Protein AF-A0A4Q4XBY9-F1 (afdb_monomer_lite)

Structure (mmCIF, N/CA/C/O backbone):
data_AF-A0A4Q4XBY9-F1
#
_entry.id   AF-A0A4Q4XBY9-F1
#
loop_
_atom_site.group_PDB
_atom_site.id
_atom_site.type_symbol
_atom_site.label_atom_id
_atom_site.label_alt_id
_atom_site.label_comp_id
_atom_site.label_asym_id
_atom_site.label_entity_id
_atom_site.label_seq_id
_atom_site.pdbx_PDB_ins_code
_atom_site.Cartn_x
_atom_site.Cartn_y
_atom_site.Cartn_z
_atom_site.occupancy
_atom_site.B_iso_or_equiv
_atom_site.auth_seq_id
_atom_site.auth_comp_id
_atom_site.auth_asym_id
_atom_site.auth_atom_id
_atom_site.pdbx_PDB_model_num
ATOM 1 N N . MET A 1 1 ? -2.560 6.354 -15.286 1.00 56.91 1 MET A N 1
ATOM 2 C CA . MET A 1 1 ? -3.882 6.669 -14.720 1.00 56.91 1 MET A CA 1
ATOM 3 C C . MET A 1 1 ? -4.788 5.586 -15.224 1.00 56.91 1 MET A C 1
ATOM 5 O O . MET A 1 1 ? -4.691 5.286 -16.410 1.00 56.91 1 MET A O 1
ATOM 9 N N . PHE A 1 2 ? -5.552 4.947 -14.348 1.00 63.06 2 PHE A N 1
ATOM 10 C CA . PHE A 1 2 ? -6.579 4.025 -14.817 1.00 63.06 2 PHE A CA 1
ATOM 11 C C . PHE A 1 2 ? -7.632 4.884 -15.523 1.00 63.06 2 PHE A C 1
ATOM 13 O O . PHE A 1 2 ? -8.435 5.550 -14.876 1.00 63.06 2 PHE A O 1
ATOM 20 N N . GLU A 1 3 ? -7.513 4.997 -16.845 1.00 57.88 3 GLU A N 1
ATOM 21 C CA . GLU A 1 3 ? -8.473 5.726 -17.673 1.00 57.88 3 GLU A CA 1
ATOM 22 C C . GLU A 1 3 ? -9.846 5.047 -17.568 1.00 57.88 3 GLU A C 1
ATOM 24 O O . GLU A 1 3 ? -9.937 3.880 -17.179 1.00 57.88 3 GLU A O 1
ATOM 29 N N . GLU A 1 4 ? -10.922 5.777 -17.874 1.00 63.72 4 GLU A N 1
ATOM 30 C CA . GLU A 1 4 ? -12.255 5.181 -18.004 1.00 63.72 4 GLU A CA 1
ATOM 31 C C . GLU A 1 4 ? -12.227 4.186 -19.171 1.00 63.72 4 GLU A C 1
ATOM 33 O O . GLU A 1 4 ? -12.361 4.550 -20.336 1.00 63.72 4 GLU A O 1
ATOM 38 N N . THR A 1 5 ? -11.976 2.923 -18.838 1.00 74.56 5 THR A N 1
ATOM 39 C CA . THR A 1 5 ? -12.008 1.780 -19.743 1.00 74.56 5 THR A CA 1
ATOM 40 C C . THR A 1 5 ? -13.041 0.783 -19.236 1.00 74.56 5 THR A C 1
ATOM 42 O O . THR A 1 5 ? -13.173 0.576 -18.028 1.00 74.56 5 THR A O 1
ATOM 45 N N . ASP A 1 6 ? -13.759 0.152 -20.164 1.00 81.38 6 ASP A N 1
ATOM 46 C CA . ASP A 1 6 ? -14.666 -0.965 -19.871 1.00 81.38 6 ASP A CA 1
ATOM 47 C C . ASP A 1 6 ? -13.905 -2.299 -19.712 1.00 81.38 6 ASP A C 1
ATOM 49 O O . ASP A 1 6 ? -14.505 -3.355 -19.496 1.00 81.38 6 ASP A O 1
ATOM 53 N N . GLU A 1 7 ? -12.575 -2.277 -19.831 1.00 84.06 7 GLU A N 1
ATOM 54 C CA . GLU A 1 7 ? -11.724 -3.454 -19.689 1.00 84.06 7 GLU A CA 1
ATOM 55 C C . GLU A 1 7 ? -11.452 -3.809 -18.219 1.00 84.06 7 GLU A C 1
ATOM 57 O O . GLU A 1 7 ? -11.255 -2.952 -17.354 1.00 84.06 7 GLU A O 1
ATOM 62 N N . LEU A 1 8 ? -11.388 -5.114 -17.932 1.00 84.12 8 LEU A N 1
ATOM 63 C CA . LEU A 1 8 ? -11.000 -5.614 -16.617 1.00 84.12 8 LEU A CA 1
ATOM 64 C C . LEU A 1 8 ? -9.518 -5.315 -16.357 1.00 84.12 8 LEU A C 1
ATOM 66 O O . LEU A 1 8 ? -8.632 -5.929 -16.950 1.00 84.12 8 LEU A O 1
ATOM 70 N N . ILE A 1 9 ? -9.258 -4.434 -15.397 1.00 83.75 9 ILE A N 1
ATOM 71 C CA . ILE A 1 9 ? -7.909 -4.144 -14.917 1.00 83.75 9 ILE A CA 1
ATOM 72 C C . ILE A 1 9 ? -7.517 -5.187 -13.864 1.00 83.75 9 ILE A C 1
ATOM 74 O O . ILE A 1 9 ? -8.130 -5.278 -12.800 1.00 83.75 9 ILE A O 1
ATOM 78 N N . VAL A 1 10 ? -6.467 -5.959 -14.147 1.00 86.69 10 VAL A N 1
ATOM 79 C CA . VAL A 1 10 ? -5.887 -6.925 -13.203 1.00 86.69 10 VAL A CA 1
ATOM 80 C C . VAL A 1 10 ? -4.664 -6.308 -12.525 1.00 86.69 10 VAL A C 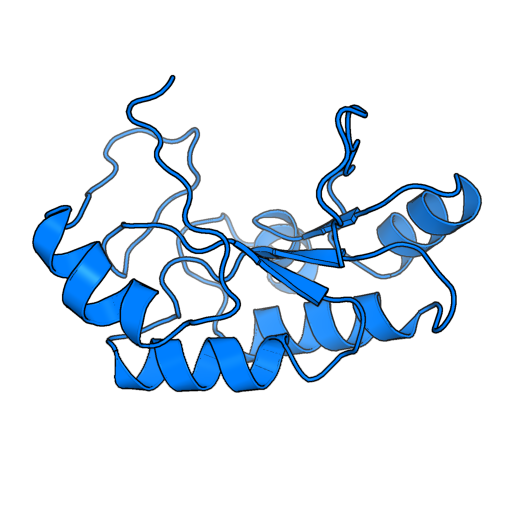1
ATOM 82 O O . VAL A 1 10 ? -3.752 -5.836 -13.204 1.00 86.69 10 VAL A O 1
ATOM 85 N N . CYS A 1 11 ? -4.649 -6.331 -11.188 1.00 88.56 11 CYS A N 1
ATOM 86 C CA . CYS A 1 11 ? -3.575 -5.799 -10.343 1.00 88.56 11 CYS A CA 1
ATOM 87 C C . CYS A 1 11 ? -3.123 -6.863 -9.321 1.00 88.56 11 CYS A C 1
ATOM 89 O O . CYS A 1 11 ? -3.695 -6.936 -8.231 1.00 88.56 11 CYS A O 1
ATOM 91 N N . PRO A 1 12 ? -2.139 -7.725 -9.630 1.00 91.88 12 PRO A N 1
ATOM 92 C CA . PRO A 1 12 ? -1.502 -8.597 -8.650 1.00 91.88 12 PRO A CA 1
ATOM 93 C C . PRO A 1 12 ? -0.920 -7.827 -7.461 1.00 91.88 12 PRO A C 1
ATOM 95 O O . PRO A 1 12 ? -0.361 -6.737 -7.599 1.00 91.88 12 PRO A O 1
ATOM 98 N N . GLY A 1 13 ? -1.026 -8.446 -6.285 1.00 93.12 13 GLY A N 1
ATOM 99 C CA . GLY A 1 13 ? -0.431 -7.942 -5.054 1.00 93.12 13 GLY A CA 1
ATOM 100 C C . GLY A 1 13 ? 1.089 -8.066 -5.073 1.00 93.12 13 GLY A C 1
ATOM 101 O O . GLY A 1 13 ? 1.619 -9.173 -5.150 1.00 93.12 13 GLY A O 1
ATOM 102 N N . VAL A 1 14 ? 1.781 -6.940 -4.945 1.00 94.56 14 VAL A N 1
ATOM 103 C CA . VAL A 1 14 ? 3.236 -6.850 -4.779 1.00 94.56 14 VAL A CA 1
ATOM 104 C C . VAL A 1 14 ? 3.553 -6.247 -3.414 1.00 94.56 14 VAL A C 1
ATOM 106 O O . VAL A 1 14 ? 2.714 -5.589 -2.797 1.00 94.56 14 VAL A O 1
ATOM 109 N N . TYR A 1 15 ? 4.759 -6.483 -2.907 1.00 94.94 15 TYR A N 1
ATOM 110 C CA . TYR A 1 15 ? 5.148 -5.998 -1.577 1.00 94.94 15 TYR A CA 1
ATOM 111 C C . TYR A 1 15 ? 6.609 -5.570 -1.450 1.00 94.94 15 TYR A C 1
ATOM 113 O O . TYR A 1 15 ? 6.975 -4.930 -0.464 1.00 94.94 15 TYR A O 1
ATOM 121 N N . ASP A 1 16 ? 7.437 -5.879 -2.443 1.00 94.62 16 ASP A N 1
ATOM 122 C CA . ASP A 1 16 ? 8.851 -5.527 -2.487 1.00 94.62 16 ASP A CA 1
ATOM 123 C C . ASP A 1 16 ? 9.339 -5.366 -3.938 1.00 94.62 16 ASP A C 1
ATOM 125 O O . ASP A 1 16 ? 8.567 -5.434 -4.899 1.00 94.62 16 ASP A O 1
ATOM 129 N N . GLY A 1 17 ? 10.645 -5.153 -4.111 1.00 93.44 17 GLY A N 1
ATOM 130 C CA . GLY A 1 17 ? 11.226 -4.983 -5.438 1.00 93.44 17 GLY A CA 1
ATOM 131 C C . GLY A 1 17 ? 11.209 -6.254 -6.291 1.00 93.44 17 GLY A C 1
ATOM 132 O O . GLY A 1 17 ? 11.054 -6.156 -7.505 1.00 93.44 17 GLY A O 1
ATOM 133 N N . LEU A 1 18 ? 11.335 -7.439 -5.687 1.00 95.50 18 LEU A N 1
ATOM 134 C CA . LEU A 1 18 ? 11.382 -8.710 -6.419 1.00 95.50 18 LEU A CA 1
ATOM 135 C C . LEU A 1 18 ? 10.007 -9.092 -6.973 1.00 95.50 18 LEU A C 1
ATOM 137 O O . LEU A 1 18 ? 9.874 -9.381 -8.165 1.00 95.50 18 LEU A O 1
ATOM 141 N N . SER A 1 19 ? 8.978 -9.034 -6.127 1.00 95.25 19 SER A N 1
ATOM 142 C CA . SER A 1 19 ? 7.585 -9.249 -6.532 1.00 95.25 19 SER A CA 1
ATOM 143 C C . SER A 1 19 ? 7.159 -8.245 -7.604 1.00 95.25 19 SER A C 1
ATOM 145 O O . SER A 1 19 ? 6.548 -8.632 -8.598 1.00 95.25 19 SER A O 1
ATOM 147 N N . THR A 1 20 ? 7.577 -6.981 -7.478 1.00 93.50 20 THR A N 1
ATOM 148 C CA . THR A 1 20 ? 7.289 -5.957 -8.492 1.00 93.50 20 THR A CA 1
ATOM 149 C C . THR A 1 20 ? 8.007 -6.226 -9.812 1.00 93.50 20 THR A C 1
ATOM 151 O O . THR A 1 20 ? 7.389 -6.125 -10.865 1.00 93.50 20 THR A O 1
ATOM 154 N N . ARG A 1 21 ? 9.294 -6.600 -9.795 1.00 93.44 21 ARG A N 1
ATOM 155 C CA . ARG A 1 21 ? 10.028 -6.946 -11.028 1.00 93.44 21 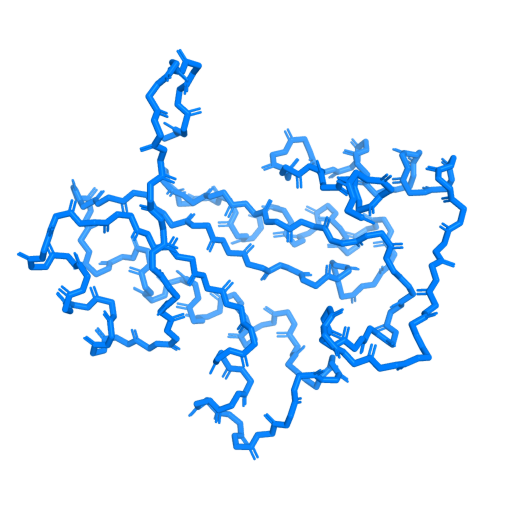ARG A CA 1
ATOM 156 C C . ARG A 1 21 ? 9.373 -8.109 -11.768 1.00 93.44 21 ARG A C 1
ATOM 158 O O . ARG A 1 21 ? 9.245 -8.042 -12.982 1.00 93.44 21 ARG A O 1
ATOM 165 N N . THR A 1 22 ? 8.881 -9.099 -11.028 1.00 93.25 22 THR A N 1
ATOM 166 C CA . THR A 1 22 ? 8.122 -10.219 -11.601 1.00 93.25 22 THR A CA 1
ATOM 167 C C . THR A 1 22 ? 6.829 -9.734 -12.265 1.00 93.25 22 THR A C 1
ATOM 169 O O . THR A 1 22 ? 6.513 -10.154 -13.371 1.00 93.25 22 THR A O 1
ATOM 172 N N . ALA A 1 23 ? 6.089 -8.817 -11.631 1.00 91.38 23 ALA A N 1
ATOM 173 C CA . ALA A 1 23 ? 4.879 -8.238 -12.221 1.00 91.38 23 ALA A CA 1
ATOM 174 C C . ALA A 1 23 ? 5.173 -7.416 -13.492 1.00 91.38 23 ALA A C 1
ATOM 176 O O . ALA A 1 23 ? 4.432 -7.522 -14.466 1.00 91.38 23 ALA A O 1
ATOM 177 N N . ILE A 1 24 ? 6.277 -6.657 -13.508 1.00 90.62 24 ILE A N 1
ATOM 178 C CA . ILE A 1 24 ? 6.733 -5.892 -14.682 1.00 90.62 24 ILE A CA 1
ATOM 179 C C . ILE A 1 24 ? 7.089 -6.828 -15.845 1.00 90.62 24 ILE A C 1
ATOM 181 O O . ILE A 1 24 ? 6.700 -6.563 -16.976 1.00 90.62 24 ILE A O 1
ATOM 185 N N . GLU A 1 25 ? 7.793 -7.934 -15.587 1.00 91.81 25 GLU A N 1
ATOM 186 C CA . GLU A 1 25 ? 8.125 -8.929 -16.623 1.00 91.81 25 GLU A CA 1
ATOM 187 C C . GLU A 1 25 ? 6.883 -9.578 -17.250 1.00 91.81 25 GLU A C 1
ATOM 189 O O . GLU A 1 25 ? 6.925 -10.016 -18.399 1.00 91.81 25 GLU A O 1
ATOM 194 N N . LEU A 1 26 ? 5.776 -9.618 -16.506 1.00 90.88 26 LEU A N 1
ATOM 195 C CA . LEU A 1 26 ? 4.479 -10.116 -16.959 1.00 90.88 26 LEU A CA 1
ATOM 196 C C . LEU A 1 26 ? 3.580 -9.018 -17.554 1.00 90.88 26 LEU A C 1
ATOM 198 O O . LEU A 1 26 ? 2.417 -9.297 -17.837 1.00 90.88 26 LEU A O 1
ATOM 202 N N . ASP A 1 27 ? 4.098 -7.795 -17.721 1.00 86.06 27 ASP A N 1
ATOM 203 C CA . ASP A 1 27 ? 3.372 -6.614 -18.213 1.00 86.06 27 ASP A CA 1
ATOM 204 C C . ASP A 1 27 ? 2.060 -6.346 -17.450 1.00 86.06 27 ASP A C 1
ATOM 206 O O . ASP A 1 27 ? 1.016 -6.018 -18.013 1.00 86.06 27 ASP A O 1
ATOM 210 N N . SER A 1 28 ? 2.096 -6.540 -16.129 1.00 86.50 28 SER A N 1
ATOM 211 C CA . SER A 1 28 ? 0.918 -6.452 -15.268 1.00 86.50 28 SER A CA 1
ATOM 212 C C . SER A 1 28 ? 0.968 -5.236 -14.348 1.00 86.50 28 SER A C 1
ATOM 214 O O . SER A 1 28 ? 2.000 -4.945 -13.744 1.00 86.50 28 SER A O 1
ATOM 216 N N . ASN A 1 29 ? -0.187 -4.591 -14.135 1.00 86.31 29 ASN A N 1
ATOM 217 C CA . ASN A 1 29 ? -0.364 -3.600 -13.064 1.00 86.31 29 ASN A CA 1
ATOM 218 C C . ASN A 1 29 ? -0.059 -4.207 -11.695 1.00 86.31 29 ASN A C 1
ATOM 220 O O . ASN A 1 29 ? 0.008 -5.427 -11.547 1.00 86.31 29 ASN A O 1
ATOM 224 N N . ALA A 1 30 ? 0.084 -3.363 -10.678 1.00 87.56 30 ALA A N 1
ATOM 225 C CA . ALA A 1 30 ? 0.424 -3.821 -9.339 1.00 87.56 30 ALA A CA 1
ATOM 226 C C . ALA A 1 30 ? -0.409 -3.118 -8.265 1.00 87.56 30 ALA A C 1
ATOM 228 O O . ALA A 1 30 ? -0.714 -1.931 -8.385 1.00 87.56 30 ALA A O 1
ATOM 229 N N . ILE A 1 31 ? -0.733 -3.846 -7.195 1.00 87.62 31 ILE A N 1
ATOM 230 C CA . ILE A 1 31 ? -1.297 -3.283 -5.964 1.00 87.62 31 ILE A CA 1
ATOM 231 C C . ILE A 1 31 ? -0.385 -3.577 -4.772 1.00 87.62 31 ILE A C 1
ATOM 233 O O . ILE A 1 31 ? 0.108 -4.690 -4.611 1.00 87.62 31 ILE A O 1
ATOM 237 N N . LEU A 1 32 ? -0.160 -2.574 -3.932 1.00 90.12 32 LEU A N 1
ATOM 238 C CA . LEU A 1 32 ? 0.625 -2.650 -2.705 1.00 90.12 32 LEU A CA 1
ATOM 239 C C . LEU A 1 32 ? -0.301 -2.521 -1.495 1.00 90.12 32 LEU A C 1
ATOM 241 O O . LEU A 1 32 ? -1.154 -1.645 -1.490 1.00 90.12 32 LEU A O 1
ATOM 245 N N . GLY A 1 33 ? -0.097 -3.327 -0.451 1.00 88.12 33 GLY A N 1
ATOM 246 C CA . GLY A 1 33 ? -0.885 -3.228 0.786 1.00 88.12 33 GLY A CA 1
ATOM 247 C C . GLY A 1 33 ? -0.267 -3.959 1.968 1.00 88.12 33 GLY A C 1
ATOM 248 O O . GLY A 1 33 ? 0.923 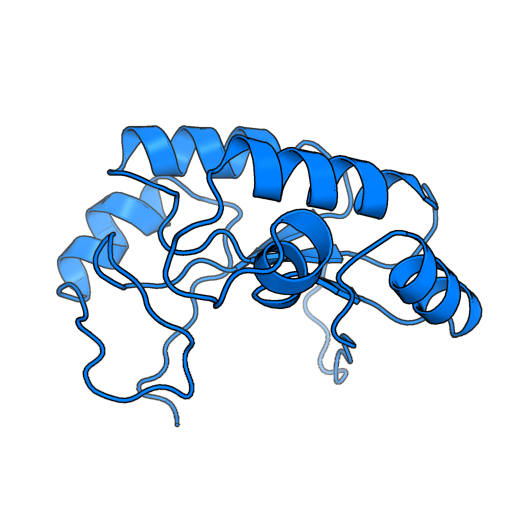-3.790 2.239 1.00 88.12 33 GLY A O 1
ATOM 249 N N . ALA A 1 34 ? -1.051 -4.818 2.629 1.00 89.38 34 ALA A N 1
ATOM 250 C CA . ALA A 1 34 ? -0.669 -5.618 3.804 1.00 89.38 34 ALA A CA 1
ATOM 251 C C . ALA A 1 34 ? 0.710 -6.308 3.710 1.00 89.38 34 ALA A C 1
ATOM 253 O O . ALA A 1 34 ? 1.403 -6.477 4.716 1.00 89.38 34 ALA A O 1
ATOM 254 N N . GLY A 1 35 ? 1.129 -6.693 2.500 1.00 92.50 35 GLY A N 1
ATOM 255 C CA . GLY A 1 35 ? 2.438 -7.291 2.254 1.00 92.50 35 GLY A CA 1
ATOM 256 C C . GLY A 1 35 ? 3.618 -6.375 2.604 1.00 92.50 35 GLY A C 1
ATOM 257 O O . GLY A 1 35 ? 4.668 -6.886 2.982 1.00 92.50 35 GLY A O 1
ATOM 258 N N . THR A 1 36 ? 3.456 -5.046 2.572 1.00 93.38 36 THR A N 1
ATOM 259 C CA . THR A 1 36 ? 4.483 -4.094 3.033 1.00 93.38 36 THR A CA 1
ATOM 260 C C . THR A 1 36 ? 4.813 -4.329 4.503 1.00 93.38 36 THR A C 1
ATOM 262 O O . THR A 1 36 ? 5.979 -4.502 4.857 1.00 93.38 36 THR A O 1
ATOM 265 N N . THR A 1 37 ? 3.789 -4.404 5.354 1.00 93.44 37 THR A N 1
ATOM 266 C CA . THR A 1 37 ? 3.933 -4.650 6.796 1.00 93.44 37 THR A CA 1
ATOM 267 C C . THR A 1 37 ? 4.567 -6.015 7.060 1.00 93.44 37 THR A C 1
ATOM 269 O O . THR A 1 37 ? 5.494 -6.131 7.864 1.00 93.44 37 THR A O 1
ATOM 272 N N . ALA A 1 38 ? 4.136 -7.043 6.324 1.00 95.25 38 ALA A N 1
ATOM 273 C CA . ALA A 1 38 ? 4.689 -8.387 6.458 1.00 95.25 38 ALA A CA 1
ATOM 274 C C . ALA A 1 38 ? 6.164 -8.451 6.030 1.00 95.25 38 ALA A C 1
ATOM 276 O O . ALA A 1 38 ? 7.007 -8.937 6.780 1.00 95.25 38 ALA A O 1
ATOM 277 N N . SER A 1 39 ? 6.491 -7.935 4.845 1.00 95.50 39 SER A N 1
ATOM 278 C CA . SER A 1 39 ? 7.818 -8.085 4.244 1.00 95.50 39 SER A CA 1
ATOM 279 C C . SER A 1 39 ? 8.861 -7.142 4.832 1.00 95.50 39 SER A C 1
ATOM 281 O O . SER A 1 39 ? 10.027 -7.521 4.918 1.00 95.50 39 SER A O 1
ATOM 283 N N . ARG A 1 40 ? 8.484 -5.910 5.201 1.00 94.06 40 ARG A N 1
ATOM 284 C CA . ARG A 1 40 ? 9.440 -4.916 5.717 1.00 94.06 40 ARG A CA 1
ATOM 285 C C . ARG A 1 40 ? 9.589 -4.972 7.228 1.00 94.06 40 ARG A C 1
ATOM 287 O O . ARG A 1 40 ? 10.681 -4.722 7.724 1.00 94.06 40 ARG A O 1
ATOM 294 N N . LEU A 1 41 ? 8.507 -5.279 7.946 1.00 94.62 41 LEU A N 1
ATOM 295 C CA . LEU A 1 41 ? 8.479 -5.207 9.410 1.00 94.62 41 LEU A CA 1
ATOM 296 C C . LEU A 1 41 ? 8.385 -6.585 10.072 1.00 94.62 41 LEU A C 1
ATOM 298 O O . LEU A 1 41 ? 8.639 -6.699 11.269 1.00 94.62 41 LEU A O 1
ATOM 302 N N . GLY A 1 42 ? 8.022 -7.636 9.328 1.00 95.62 42 GLY A N 1
ATOM 303 C CA . GLY A 1 42 ? 7.744 -8.949 9.912 1.00 95.62 42 GLY A CA 1
ATOM 304 C C . GLY A 1 42 ? 6.507 -8.934 10.814 1.00 95.62 42 GLY A C 1
ATOM 305 O O . GLY A 1 42 ? 6.444 -9.688 11.783 1.00 95.62 42 GLY A O 1
ATOM 306 N N . GLN A 1 43 ? 5.552 -8.039 10.538 1.00 96.06 43 GLN A N 1
ATOM 307 C CA . GLN A 1 43 ? 4.399 -7.764 11.397 1.00 96.06 43 GLN A CA 1
ATOM 308 C C . GLN A 1 43 ? 3.065 -8.003 10.667 1.00 96.06 43 GLN A C 1
ATOM 310 O O . GLN A 1 43 ? 3.012 -7.959 9.435 1.00 96.06 43 GLN A O 1
ATOM 315 N N . PRO A 1 44 ? 1.965 -8.254 11.403 1.00 92.19 44 PRO A N 1
ATOM 316 C CA . PRO A 1 44 ? 0.633 -8.376 10.818 1.00 92.19 44 PRO A CA 1
ATOM 317 C C . PRO A 1 44 ? 0.056 -7.017 10.384 1.00 92.19 44 PRO A C 1
ATOM 319 O O . PRO A 1 44 ? 0.376 -5.977 10.957 1.00 92.19 44 PRO A O 1
ATOM 322 N N . ASP A 1 45 ? -0.872 -7.032 9.422 1.00 89.69 45 ASP A N 1
ATOM 323 C CA . ASP A 1 45 ? -1.610 -5.846 8.957 1.00 89.69 45 ASP A CA 1
ATOM 324 C C . ASP A 1 45 ? -2.658 -5.369 9.987 1.00 89.69 45 ASP A C 1
ATOM 326 O O . ASP A 1 45 ? -3.851 -5.699 9.932 1.00 89.69 45 ASP A O 1
ATOM 330 N N . LEU A 1 46 ? -2.158 -4.634 10.982 1.00 90.00 46 LEU A N 1
ATOM 331 C CA . LEU A 1 46 ? -2.894 -4.040 12.102 1.00 90.00 46 LEU A CA 1
ATOM 332 C C . LEU A 1 46 ? -2.505 -2.561 12.302 1.00 90.00 46 LEU A C 1
ATOM 334 O O . LEU A 1 46 ? -2.317 -2.119 13.434 1.00 90.00 46 LEU A O 1
ATOM 338 N N . THR A 1 47 ? -2.303 -1.828 11.200 1.00 85.56 47 THR A N 1
ATOM 339 C CA . THR A 1 47 ? -1.837 -0.423 11.201 1.00 85.56 47 THR A CA 1
ATOM 340 C C . THR A 1 47 ? -0.521 -0.225 11.968 1.00 85.56 47 THR A C 1
ATOM 342 O O . THR A 1 47 ? -0.312 0.758 12.676 1.00 85.56 47 THR A O 1
ATOM 345 N N . ILE A 1 48 ? 0.380 -1.203 11.859 1.00 90.12 48 ILE A N 1
ATOM 346 C CA . ILE A 1 48 ? 1.727 -1.108 12.433 1.00 90.12 48 ILE A CA 1
ATOM 347 C C . ILE A 1 48 ? 2.613 -0.250 11.527 1.00 90.12 48 ILE A C 1
ATOM 349 O O . ILE A 1 48 ? 3.340 0.611 12.026 1.00 90.12 48 ILE A O 1
ATOM 353 N N . ALA A 1 49 ? 2.499 -0.450 10.210 1.00 91.12 49 ALA A N 1
ATOM 354 C CA . ALA A 1 49 ? 3.209 0.351 9.230 1.00 91.12 49 ALA A CA 1
ATOM 355 C C . ALA A 1 49 ? 2.786 1.823 9.316 1.00 91.12 49 ALA A C 1
ATOM 357 O O . ALA A 1 49 ? 1.607 2.178 9.305 1.00 91.12 49 ALA A O 1
ATOM 358 N N . GLN A 1 50 ? 3.781 2.688 9.423 1.00 90.94 50 GLN A N 1
ATOM 359 C CA . GLN A 1 50 ? 3.625 4.129 9.442 1.00 90.94 50 GLN A CA 1
ATOM 360 C C . GLN A 1 50 ? 3.646 4.682 8.015 1.00 90.94 50 GLN A C 1
ATOM 362 O O . GLN A 1 50 ? 4.218 4.082 7.103 1.00 90.94 50 GLN A O 1
ATOM 367 N N . LEU A 1 51 ? 3.120 5.900 7.841 1.00 89.00 51 LEU A N 1
ATOM 368 C CA . LEU A 1 51 ? 3.094 6.585 6.542 1.00 89.00 51 LEU A CA 1
ATOM 369 C C . LEU A 1 51 ? 4.456 6.586 5.839 1.00 89.00 51 LEU A C 1
ATOM 371 O O . LEU A 1 51 ? 4.528 6.397 4.630 1.00 89.00 51 LEU A O 1
ATOM 375 N N . HIS A 1 52 ? 5.545 6.826 6.573 1.00 89.69 52 HIS A N 1
ATOM 376 C CA . HIS A 1 52 ? 6.874 6.882 5.966 1.00 89.69 52 HIS A CA 1
ATOM 377 C C . HIS A 1 52 ? 7.319 5.522 5.406 1.00 89.69 52 HIS A C 1
ATOM 379 O O . HIS A 1 52 ? 7.895 5.489 4.326 1.00 89.69 52 HIS A O 1
ATOM 385 N N . GLU A 1 53 ? 6.980 4.413 6.067 1.00 92.69 53 GLU A N 1
ATOM 386 C CA . GLU A 1 53 ? 7.328 3.053 5.634 1.00 92.69 53 GLU A CA 1
ATOM 387 C C . GLU A 1 53 ? 6.528 2.647 4.391 1.00 92.69 53 GLU A C 1
ATOM 389 O O . GLU A 1 53 ? 7.096 2.127 3.427 1.00 92.69 53 GLU A O 1
ATOM 394 N N . MET A 1 54 ? 5.223 2.949 4.384 1.00 90.38 54 MET A N 1
ATOM 395 C CA . MET A 1 54 ? 4.344 2.732 3.229 1.00 90.38 54 MET A CA 1
ATOM 396 C C . MET A 1 54 ? 4.794 3.576 2.036 1.00 90.38 54 MET A C 1
ATOM 398 O O . MET A 1 54 ? 4.982 3.063 0.930 1.00 90.38 54 MET A O 1
ATOM 402 N N . ARG A 1 55 ? 5.051 4.866 2.279 1.00 89.12 55 ARG A N 1
ATOM 403 C CA . ARG A 1 55 ? 5.546 5.802 1.271 1.00 89.12 55 ARG A CA 1
ATOM 404 C C . ARG A 1 55 ? 6.866 5.334 0.680 1.00 89.12 55 ARG A C 1
ATOM 406 O O . ARG A 1 55 ? 6.974 5.321 -0.535 1.00 89.12 55 ARG A O 1
ATOM 413 N N . GLU A 1 56 ? 7.865 5.004 1.494 1.00 91.44 56 GLU A N 1
ATOM 414 C CA . GLU A 1 56 ? 9.185 4.584 1.006 1.00 91.44 56 GLU A CA 1
ATOM 415 C C . GLU A 1 56 ? 9.097 3.329 0.134 1.00 91.44 56 GLU A C 1
ATOM 417 O O . GLU A 1 56 ? 9.788 3.230 -0.883 1.00 91.44 56 GLU A O 1
ATOM 422 N N . ASN A 1 57 ? 8.224 2.385 0.496 1.00 92.25 57 ASN A N 1
ATOM 423 C CA . ASN A 1 57 ? 8.026 1.180 -0.298 1.00 92.25 57 ASN A CA 1
ATOM 424 C C . ASN A 1 57 ? 7.348 1.487 -1.638 1.00 92.25 57 ASN A C 1
ATOM 426 O O . ASN A 1 57 ? 7.870 1.115 -2.689 1.00 92.25 57 ASN A O 1
ATOM 430 N N . ALA A 1 58 ? 6.243 2.238 -1.610 1.00 90.00 58 ALA A N 1
ATOM 431 C CA . ALA A 1 58 ? 5.561 2.702 -2.817 1.00 90.00 58 ALA A CA 1
ATOM 432 C C . ALA A 1 58 ? 6.493 3.547 -3.704 1.00 90.00 58 ALA A C 1
ATOM 434 O O . ALA A 1 58 ? 6.468 3.443 -4.928 1.00 90.00 58 ALA A O 1
ATOM 435 N N . GLU A 1 59 ? 7.360 4.352 -3.084 1.00 89.00 59 GLU A N 1
ATOM 436 C CA . GLU A 1 59 ? 8.355 5.198 -3.734 1.00 89.00 59 GLU A CA 1
ATOM 437 C C . GLU A 1 59 ? 9.373 4.400 -4.529 1.00 89.00 59 GLU A C 1
ATOM 439 O O . GLU A 1 59 ? 9.644 4.741 -5.682 1.00 89.00 59 GLU A O 1
ATOM 444 N N . MET A 1 60 ? 9.920 3.355 -3.921 1.00 91.25 60 MET A N 1
ATOM 445 C CA . MET A 1 60 ? 10.854 2.457 -4.580 1.00 91.25 60 MET A CA 1
ATOM 446 C C . MET A 1 60 ? 10.163 1.703 -5.722 1.00 91.25 60 MET A C 1
ATOM 448 O O . MET A 1 60 ? 10.638 1.774 -6.854 1.00 91.25 60 MET A O 1
ATOM 452 N N . ILE A 1 61 ? 9.012 1.075 -5.451 1.00 90.75 61 ILE A N 1
ATOM 453 C CA . ILE A 1 61 ? 8.251 0.254 -6.410 1.00 90.75 61 ILE A CA 1
ATOM 454 C C . ILE A 1 61 ? 7.874 1.063 -7.654 1.00 90.75 61 ILE A C 1
ATOM 456 O O . ILE A 1 61 ? 8.186 0.657 -8.772 1.00 90.75 61 ILE A O 1
ATOM 460 N N . ALA A 1 62 ? 7.287 2.247 -7.471 1.00 86.94 62 ALA A N 1
ATOM 461 C CA . ALA A 1 62 ? 6.841 3.100 -8.572 1.00 86.94 62 ALA A CA 1
ATOM 462 C C . ALA A 1 62 ? 7.983 3.665 -9.443 1.00 86.94 62 ALA A C 1
ATOM 464 O O . ALA A 1 62 ? 7.710 4.210 -10.508 1.00 86.94 62 ALA A O 1
ATOM 465 N N . ASN A 1 63 ? 9.249 3.569 -9.010 1.00 88.25 63 ASN A N 1
ATOM 466 C CA . ASN A 1 63 ? 10.414 3.977 -9.811 1.00 88.25 63 ASN A CA 1
ATOM 467 C C . ASN A 1 63 ? 11.210 2.804 -10.393 1.00 88.25 63 ASN A C 1
ATOM 469 O O . ASN A 1 63 ? 12.245 3.037 -11.018 1.00 88.25 63 ASN A O 1
ATOM 473 N N . LEU A 1 64 ? 10.781 1.552 -10.200 1.00 90.38 64 LEU A N 1
ATOM 474 C CA . LEU A 1 64 ? 11.491 0.408 -10.780 1.00 90.38 64 LEU A CA 1
ATOM 475 C C . LEU A 1 64 ? 11.428 0.404 -12.311 1.00 90.38 64 LEU A C 1
ATOM 477 O O . LEU A 1 64 ? 12.381 -0.056 -12.949 1.00 90.38 64 LEU A O 1
ATOM 481 N N . ASP A 1 65 ? 10.348 0.939 -12.879 1.00 87.06 65 ASP A N 1
ATOM 482 C CA . ASP A 1 65 ? 10.192 1.187 -14.307 1.00 87.06 65 ASP A CA 1
ATOM 483 C C . ASP A 1 65 ? 9.375 2.469 -14.544 1.00 87.06 65 ASP A C 1
ATOM 485 O O . ASP A 1 65 ? 8.195 2.548 -14.210 1.00 87.06 65 ASP A O 1
ATOM 489 N N . LEU A 1 66 ? 10.013 3.483 -15.137 1.00 78.00 66 LEU A N 1
ATOM 490 C CA . LEU A 1 66 ? 9.381 4.772 -15.447 1.00 78.00 66 LEU A CA 1
ATOM 491 C C . LEU A 1 66 ? 8.319 4.668 -16.549 1.00 78.00 66 LEU A C 1
ATOM 493 O O . LEU A 1 66 ? 7.446 5.535 -16.644 1.00 78.00 66 LEU A O 1
ATOM 497 N N . PHE A 1 67 ? 8.411 3.634 -17.386 1.00 80.31 67 PHE A N 1
ATOM 498 C CA . PHE A 1 67 ? 7.477 3.359 -18.472 1.00 80.31 67 PHE A CA 1
ATOM 499 C C . PHE A 1 67 ? 6.587 2.149 -18.186 1.00 80.31 67 PHE A C 1
ATOM 501 O O . PHE A 1 67 ? 5.699 1.869 -18.991 1.00 80.31 67 PHE A O 1
ATOM 508 N N . GLY A 1 68 ? 6.756 1.533 -17.018 1.00 73.50 68 GLY A N 1
ATOM 509 C CA . GLY A 1 68 ? 6.017 0.365 -16.577 1.00 73.50 68 GLY A CA 1
ATOM 510 C C . GLY A 1 68 ? 4.566 0.656 -16.184 1.00 73.50 68 GLY A C 1
ATOM 511 O O . GLY A 1 68 ? 4.105 1.812 -16.223 1.00 73.50 68 GLY A O 1
ATOM 512 N N . PRO A 1 69 ? 3.838 -0.405 -15.814 1.00 73.12 69 PRO A N 1
ATOM 513 C CA . PRO A 1 69 ? 2.417 -0.339 -15.517 1.00 73.12 69 PRO A CA 1
ATOM 514 C C . PRO A 1 69 ? 2.133 0.410 -14.197 1.00 73.12 69 PRO A C 1
ATOM 516 O O . PRO A 1 69 ? 3.010 0.526 -13.336 1.00 73.12 69 PRO A O 1
ATOM 519 N N . PRO A 1 70 ? 0.926 0.985 -14.036 1.00 81.19 70 PRO A N 1
ATOM 520 C CA . PRO A 1 70 ? 0.544 1.753 -12.854 1.00 81.19 70 PRO A CA 1
ATOM 521 C C . PRO A 1 70 ? 0.552 0.935 -11.556 1.00 81.19 70 PRO A C 1
ATOM 523 O O . PRO A 1 70 ? 0.284 -0.269 -11.534 1.00 81.19 70 PRO A O 1
ATOM 526 N N . LEU A 1 71 ? 0.812 1.648 -10.458 1.00 85.06 71 LEU A N 1
ATOM 527 C CA . LEU A 1 71 ? 0.791 1.128 -9.094 1.00 85.06 71 LEU A CA 1
ATOM 528 C C . LEU A 1 71 ? -0.425 1.674 -8.344 1.00 85.06 71 LEU A C 1
ATOM 530 O O . LEU A 1 71 ? -0.613 2.886 -8.270 1.00 85.06 71 LEU A O 1
ATOM 534 N N . VAL A 1 72 ? -1.192 0.795 -7.714 1.00 87.44 72 VAL A N 1
ATOM 535 C CA . VAL A 1 72 ? -2.167 1.164 -6.684 1.00 87.44 72 VAL A CA 1
ATOM 536 C C . VAL A 1 72 ? -1.527 0.945 -5.317 1.00 87.44 72 VAL A C 1
ATOM 538 O O . VAL A 1 72 ? -1.036 -0.145 -5.033 1.00 87.44 72 VAL A O 1
ATOM 541 N N . ALA A 1 73 ? -1.482 1.969 -4.473 1.00 88.00 73 ALA A N 1
ATOM 542 C CA . ALA A 1 73 ? -0.907 1.888 -3.135 1.00 88.00 73 ALA A CA 1
ATOM 543 C C . ALA A 1 73 ? -1.989 2.034 -2.059 1.00 88.00 73 ALA A C 1
ATOM 545 O O . ALA A 1 73 ? -2.657 3.062 -1.991 1.00 88.00 73 ALA A O 1
ATOM 546 N N . ASP A 1 74 ? -2.127 1.035 -1.192 1.00 86.38 74 ASP A N 1
ATOM 547 C CA . ASP A 1 74 ? -2.909 1.128 0.044 1.00 86.38 74 ASP A CA 1
ATOM 548 C C . ASP A 1 74 ? -2.316 2.220 0.946 1.00 86.38 74 ASP A C 1
ATOM 550 O O . ASP A 1 74 ? -1.104 2.251 1.196 1.00 86.38 74 ASP A O 1
ATOM 554 N N . VAL A 1 75 ? -3.169 3.131 1.413 1.00 84.88 75 VAL A N 1
ATOM 555 C CA . VAL A 1 75 ? -2.797 4.211 2.339 1.00 84.88 75 VAL A CA 1
ATOM 556 C C . VAL A 1 75 ? -3.452 4.065 3.709 1.00 84.88 75 VAL A C 1
ATOM 558 O O . VAL A 1 75 ? -3.509 5.016 4.490 1.00 84.88 75 VAL A O 1
ATOM 561 N N . ASP A 1 76 ? -3.947 2.867 4.011 1.00 85.50 76 ASP A N 1
ATOM 562 C CA . ASP A 1 76 ? -4.703 2.537 5.203 1.00 85.50 76 ASP A CA 1
ATOM 563 C C . ASP A 1 76 ? -5.882 3.510 5.411 1.00 85.50 76 ASP A C 1
ATOM 565 O O . ASP A 1 76 ? -6.836 3.550 4.637 1.00 85.50 76 ASP A O 1
ATOM 569 N N . THR A 1 77 ? -5.816 4.303 6.478 1.00 80.56 77 THR A N 1
ATOM 570 C CA . THR A 1 77 ? -6.769 5.362 6.835 1.00 80.56 77 THR A CA 1
ATOM 571 C C . THR A 1 77 ? -6.052 6.713 6.858 1.00 80.56 77 THR A C 1
ATOM 573 O O . THR A 1 77 ? -6.242 7.511 7.777 1.00 80.56 77 THR A O 1
ATOM 576 N N . ASP A 1 78 ? -5.102 6.911 5.940 1.00 77.06 78 ASP A N 1
ATOM 577 C CA . ASP A 1 78 ? -4.270 8.111 5.807 1.00 77.06 78 ASP A CA 1
ATOM 578 C C . ASP A 1 78 ? -3.354 8.441 7.003 1.00 77.06 78 ASP A C 1
ATOM 580 O O . ASP A 1 78 ? -2.734 9.509 7.058 1.00 77.06 78 ASP A O 1
ATOM 584 N N . HIS A 1 79 ? -3.215 7.505 7.946 1.00 78.88 79 HIS A N 1
ATOM 585 C CA . HIS A 1 79 ? -2.345 7.591 9.124 1.00 78.88 79 HIS A CA 1
ATOM 586 C C . HIS A 1 79 ? -2.621 8.798 10.049 1.00 78.88 79 HIS A C 1
ATOM 588 O O . HIS A 1 79 ? -1.733 9.247 10.780 1.00 78.88 79 HIS A O 1
ATOM 594 N N . GLY A 1 80 ? -3.846 9.333 10.048 1.00 84.31 80 GLY A N 1
ATOM 595 C CA . GLY A 1 80 ? -4.272 10.388 10.968 1.00 84.31 80 GLY A CA 1
ATOM 596 C C . GLY A 1 80 ? -5.631 10.976 10.597 1.00 84.31 80 GLY A C 1
ATOM 597 O O . GLY A 1 80 ? -6.464 10.278 10.042 1.00 84.31 80 GLY A O 1
ATOM 598 N N . GLY A 1 81 ? -5.853 12.254 10.924 1.00 83.56 81 GLY A N 1
ATOM 599 C CA . GLY A 1 81 ? -7.047 13.004 10.502 1.00 83.56 81 GLY A CA 1
ATOM 600 C C . GLY A 1 81 ? -6.878 13.713 9.144 1.00 83.56 81 GLY A C 1
ATOM 601 O O . GLY A 1 81 ? -5.878 13.491 8.457 1.00 83.56 81 GLY A O 1
ATOM 602 N N . PRO A 1 82 ? -7.766 14.660 8.785 1.00 82.38 82 PRO A N 1
ATOM 603 C CA . PRO A 1 82 ? -7.809 15.319 7.465 1.00 82.38 82 PRO A CA 1
ATOM 604 C C . PRO A 1 82 ? -6.489 15.924 6.974 1.00 82.38 82 PRO A C 1
ATOM 606 O O . PRO A 1 82 ? -6.144 15.870 5.794 1.00 82.38 82 PRO A O 1
ATOM 609 N N . ILE A 1 83 ? -5.707 16.501 7.890 1.00 84.75 83 ILE A N 1
ATOM 610 C CA . ILE A 1 83 ? -4.401 17.095 7.566 1.00 84.75 83 ILE A CA 1
ATOM 611 C C . ILE A 1 83 ? -3.407 16.010 7.137 1.00 84.75 83 ILE A C 1
ATOM 613 O O . ILE A 1 83 ? -2.613 16.219 6.216 1.00 84.75 83 ILE A O 1
ATOM 617 N N . MET A 1 84 ? -3.450 14.852 7.799 1.00 86.00 84 MET A N 1
ATOM 618 C CA . MET A 1 84 ? -2.625 13.707 7.432 1.00 86.00 84 MET A CA 1
ATOM 619 C C . MET A 1 84 ? -3.102 13.096 6.121 1.00 86.00 84 MET A C 1
ATOM 621 O O . MET A 1 84 ? -2.257 12.832 5.281 1.00 86.00 84 MET A O 1
ATOM 625 N N . ALA A 1 85 ? -4.411 13.030 5.876 1.00 82.75 85 ALA A N 1
ATOM 626 C CA . ALA A 1 85 ? -4.977 12.640 4.584 1.00 82.75 85 ALA A CA 1
ATOM 627 C C . ALA A 1 85 ? -4.459 13.490 3.421 1.00 82.75 85 ALA A C 1
ATOM 629 O O . ALA A 1 85 ? -3.857 12.980 2.471 1.00 82.75 85 ALA A O 1
ATOM 630 N N . ALA A 1 86 ? -4.541 14.815 3.551 1.00 82.75 86 ALA A N 1
ATOM 631 C CA . ALA A 1 86 ? -3.988 15.729 2.556 1.00 82.75 86 ALA A CA 1
ATOM 632 C C . ALA A 1 86 ? -2.471 15.542 2.355 1.00 82.75 86 ALA A C 1
ATOM 634 O O . ALA A 1 86 ? -1.962 15.660 1.235 1.00 82.75 86 ALA A O 1
ATOM 635 N N . ARG A 1 87 ? -1.725 15.254 3.431 1.00 84.69 87 ARG A N 1
ATOM 636 C CA . ARG A 1 87 ? -0.281 14.989 3.366 1.00 84.69 87 ARG A CA 1
ATOM 637 C C . ARG A 1 87 ? 0.018 13.659 2.676 1.00 84.69 87 ARG A C 1
ATOM 639 O O . ARG A 1 87 ? 0.896 13.627 1.816 1.00 84.69 87 ARG A O 1
ATOM 646 N N . THR A 1 88 ? -0.680 12.591 3.039 1.00 84.69 88 THR A N 1
ATOM 647 C CA . THR A 1 88 ? -0.522 11.237 2.499 1.00 84.69 88 THR A CA 1
ATOM 648 C C . THR A 1 88 ? -0.780 11.238 1.001 1.00 84.69 88 THR A C 1
ATOM 650 O O . THR A 1 88 ? 0.116 10.875 0.234 1.00 84.69 88 THR A O 1
ATOM 653 N N . SER A 1 89 ? -1.909 11.814 0.577 1.00 80.25 89 SER A N 1
ATOM 654 C CA . SER A 1 89 ? -2.243 11.990 -0.838 1.00 80.25 89 SER A CA 1
ATOM 655 C C . SER A 1 89 ? -1.132 12.723 -1.601 1.00 80.25 89 SER A C 1
ATOM 657 O O . SER A 1 89 ? -0.616 12.206 -2.590 1.00 80.25 89 SER A O 1
ATOM 659 N N . ARG A 1 90 ? -0.641 13.868 -1.100 1.00 79.81 90 ARG A N 1
ATOM 660 C CA . ARG A 1 90 ? 0.457 14.615 -1.754 1.00 79.81 90 ARG A CA 1
ATOM 661 C C . ARG A 1 90 ? 1.794 13.888 -1.784 1.00 79.81 90 ARG A C 1
ATOM 663 O O . ARG A 1 90 ? 2.641 14.241 -2.598 1.00 79.81 90 ARG A O 1
ATOM 670 N N . THR A 1 91 ? 2.025 12.948 -0.874 1.00 78.38 91 THR A N 1
ATOM 671 C CA . THR A 1 91 ? 3.322 12.274 -0.735 1.00 78.38 91 THR A CA 1
ATOM 672 C C . THR A 1 91 ? 3.383 10.989 -1.565 1.00 78.38 91 THR A C 1
ATOM 674 O O . THR A 1 91 ? 4.449 10.645 -2.077 1.00 78.38 91 THR A O 1
ATOM 677 N N . ILE A 1 92 ? 2.248 10.308 -1.745 1.00 73.06 92 ILE A N 1
ATOM 678 C CA . ILE A 1 92 ? 2.136 9.064 -2.522 1.00 73.06 92 ILE A CA 1
ATOM 679 C C . ILE A 1 92 ? 1.800 9.338 -3.996 1.00 73.06 92 ILE A C 1
ATOM 681 O O . ILE A 1 92 ? 2.297 8.630 -4.871 1.00 73.06 92 ILE A O 1
ATOM 685 N N . HIS A 1 93 ? 1.077 10.424 -4.292 1.00 65.81 93 HIS A N 1
ATOM 686 C CA . HIS A 1 93 ? 0.691 10.817 -5.652 1.00 65.81 93 HIS A CA 1
ATOM 687 C C . HIS A 1 93 ? 1.726 11.567 -6.535 1.00 65.81 93 HIS A C 1
ATOM 689 O O . HIS A 1 93 ? 1.491 11.670 -7.736 1.00 65.81 93 HIS A O 1
ATOM 695 N N . PRO A 1 94 ? 2.883 12.101 -6.079 1.00 51.97 94 PRO A N 1
ATOM 696 C CA . PRO A 1 94 ? 3.751 12.887 -6.963 1.00 51.97 94 PRO A CA 1
ATOM 697 C C . PRO A 1 94 ? 4.445 12.035 -8.045 1.00 51.97 94 PRO A C 1
ATOM 699 O O . PRO A 1 94 ? 5.188 12.565 -8.872 1.00 51.97 94 PRO A O 1
ATOM 702 N N . ARG A 1 95 ? 4.206 10.718 -8.074 1.00 54.66 95 ARG A N 1
ATOM 703 C CA . ARG A 1 95 ? 4.729 9.796 -9.081 1.00 54.66 95 ARG A CA 1
ATOM 704 C C . ARG A 1 95 ? 3.651 9.596 -10.128 1.00 54.66 95 ARG A C 1
ATOM 706 O O . ARG A 1 95 ? 2.561 9.132 -9.830 1.00 54.66 95 ARG A O 1
ATOM 713 N N . ARG A 1 96 ? 3.972 9.946 -11.373 1.00 53.09 96 ARG A N 1
ATOM 714 C CA . ARG A 1 96 ? 3.047 10.116 -12.511 1.00 53.09 96 ARG A CA 1
ATOM 715 C C . ARG A 1 96 ? 2.187 8.889 -12.889 1.00 53.09 96 ARG A C 1
ATOM 717 O O . ARG A 1 96 ? 1.448 8.963 -13.867 1.00 53.09 96 ARG A O 1
ATOM 724 N N . ARG A 1 97 ? 2.275 7.775 -12.152 1.00 60.75 97 ARG A N 1
ATOM 725 C CA . ARG A 1 97 ? 1.527 6.527 -12.366 1.00 60.75 97 ARG A CA 1
ATOM 726 C C . ARG A 1 97 ? 1.139 5.790 -11.068 1.00 60.75 97 ARG A C 1
ATOM 728 O O . ARG A 1 97 ? 0.871 4.595 -11.142 1.00 60.75 97 ARG A O 1
ATOM 735 N N . SER A 1 98 ? 1.098 6.465 -9.912 1.00 63.22 98 SER A N 1
ATOM 736 C CA . SER A 1 98 ? 0.555 5.882 -8.675 1.00 63.22 98 SER A CA 1
ATOM 737 C C . SER A 1 98 ? -0.820 6.444 -8.307 1.00 63.22 98 SER A C 1
ATOM 739 O O . SER A 1 98 ? -1.024 7.660 -8.246 1.00 63.22 98 SER A O 1
ATOM 741 N N . GLU A 1 99 ? -1.753 5.541 -8.023 1.00 72.56 99 GLU A N 1
ATOM 742 C CA . GLU A 1 99 ? -3.030 5.845 -7.374 1.00 72.56 99 GLU A CA 1
ATOM 743 C C . GLU A 1 99 ? -3.012 5.314 -5.940 1.00 72.56 99 GLU A C 1
ATOM 745 O O . GLU A 1 99 ? -2.229 4.421 -5.613 1.00 72.56 99 GLU A O 1
ATOM 750 N N . SER A 1 100 ? -3.822 5.908 -5.066 1.00 74.56 100 SER A N 1
ATOM 751 C CA . SER A 1 100 ? -3.922 5.503 -3.664 1.00 74.56 100 SER A CA 1
ATOM 752 C C . SER A 1 100 ? -5.316 4.986 -3.336 1.00 74.56 100 SER A C 1
ATOM 754 O O . SER A 1 100 ? -6.300 5.652 -3.670 1.00 74.56 100 SER A O 1
ATOM 756 N N . ASP A 1 101 ? -5.377 3.863 -2.626 1.00 75.62 101 ASP A N 1
ATOM 757 C CA . ASP A 1 101 ? -6.610 3.270 -2.110 1.00 75.62 101 ASP A CA 1
ATOM 758 C C . ASP A 1 101 ? -6.785 3.632 -0.634 1.00 75.62 101 ASP A C 1
ATOM 760 O O . ASP A 1 101 ? -5.942 3.297 0.200 1.00 75.62 101 ASP A O 1
ATOM 764 N N . LEU A 1 102 ? -7.885 4.325 -0.320 1.00 74.00 102 LEU A N 1
ATOM 765 C CA . LEU A 1 102 ? -8.175 4.845 1.017 1.00 74.00 102 LEU A CA 1
ATOM 766 C C . LEU A 1 102 ? -9.361 4.122 1.673 1.00 74.00 102 LEU A C 1
ATOM 768 O O . LEU A 1 102 ? -10.465 4.102 1.124 1.00 74.00 102 LEU A O 1
ATOM 772 N N . GLU A 1 103 ? -9.180 3.614 2.897 1.00 74.56 103 GLU A N 1
ATOM 773 C CA . GLU A 1 103 ? -10.236 2.959 3.678 1.00 74.56 103 GLU A CA 1
ATOM 774 C C . GLU A 1 103 ? -10.973 3.913 4.650 1.00 74.56 103 GLU A C 1
ATOM 776 O O . GLU A 1 103 ? -10.374 4.719 5.355 1.00 74.56 103 GLU A O 1
ATOM 781 N N . TYR A 1 1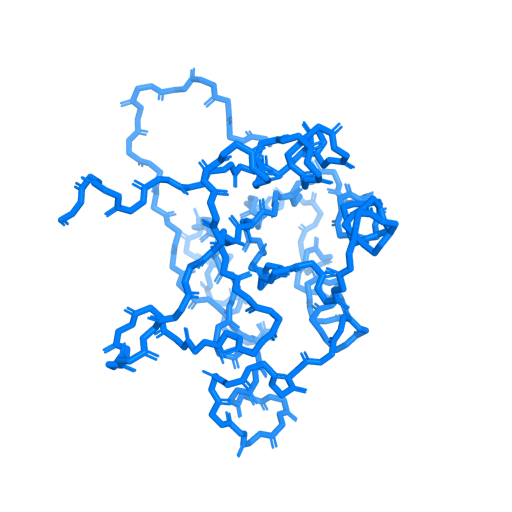04 ? -12.293 3.740 4.792 1.00 72.50 104 TYR A N 1
ATOM 782 C CA . TYR A 1 104 ? -13.188 4.486 5.705 1.00 72.50 104 TYR A CA 1
ATOM 783 C C . TYR A 1 104 ? -13.253 3.858 7.114 1.00 72.50 104 TYR A C 1
ATOM 785 O O . TYR A 1 104 ? -14.315 3.594 7.691 1.00 72.50 104 TYR A O 1
ATOM 793 N N . ARG A 1 105 ? -12.089 3.557 7.686 1.00 64.88 105 ARG A N 1
ATOM 794 C CA . ARG A 1 105 ? -11.977 2.927 9.010 1.00 64.88 105 ARG A CA 1
ATOM 795 C C . ARG A 1 105 ? -11.373 3.866 10.033 1.00 64.88 105 ARG A C 1
ATOM 797 O O . ARG A 1 105 ? -10.755 4.867 9.701 1.00 64.88 105 ARG A O 1
ATOM 804 N N . VAL A 1 106 ? -11.539 3.508 11.302 1.00 77.38 106 VAL A N 1
ATOM 805 C CA . VAL A 1 106 ? -10.800 4.167 12.385 1.00 77.38 106 VAL A CA 1
ATOM 806 C C . VAL A 1 106 ? -9.296 3.930 12.223 1.00 77.38 106 VAL A C 1
ATOM 808 O O . VAL A 1 106 ? -8.893 2.886 11.715 1.00 77.38 106 VAL A O 1
ATOM 811 N N . LEU A 1 107 ? -8.476 4.833 12.770 1.00 77.81 107 LEU A N 1
ATOM 812 C CA . LEU A 1 107 ? -7.006 4.783 12.695 1.00 77.81 107 LEU A CA 1
ATOM 813 C C . LEU A 1 107 ? -6.388 3.447 13.150 1.00 77.81 107 LEU A C 1
ATOM 815 O O . LEU A 1 107 ? -5.312 3.073 12.712 1.00 77.81 107 LEU A O 1
ATOM 819 N N . SER A 1 108 ? -7.072 2.705 14.021 1.00 77.38 108 SER A N 1
ATOM 820 C CA . SER A 1 108 ? -6.703 1.329 14.386 1.00 77.38 108 SER A CA 1
ATOM 821 C C . SER A 1 108 ? -7.308 0.317 13.408 1.00 77.38 108 SER A C 1
ATOM 823 O O . SER A 1 108 ? -8.081 -0.564 13.811 1.00 77.38 108 SER A O 1
ATOM 825 N N . LYS A 1 109 ? -7.009 0.459 12.108 1.00 83.38 109 LYS A N 1
ATOM 826 C CA . LYS A 1 109 ? -7.541 -0.466 11.106 1.00 83.38 109 LYS A CA 1
ATOM 827 C C . LYS A 1 109 ? -6.972 -1.865 11.302 1.00 83.38 109 LYS A C 1
ATOM 829 O O . LYS A 1 109 ? -5.980 -2.121 11.980 1.00 83.38 109 LYS A O 1
ATOM 834 N N . ARG A 1 110 ? -7.671 -2.812 10.700 1.00 85.31 110 ARG A N 1
ATOM 835 C CA . ARG A 1 110 ? -7.273 -4.215 10.615 1.00 85.31 110 ARG A CA 1
ATOM 836 C C . ARG A 1 110 ? -7.481 -4.644 9.178 1.00 85.31 110 ARG A C 1
ATOM 838 O O . ARG A 1 110 ? -8.390 -4.110 8.539 1.00 85.31 110 ARG A O 1
ATOM 845 N N . CYS A 1 111 ? -6.721 -5.629 8.714 1.00 86.69 111 CYS A N 1
ATOM 846 C CA . CYS A 1 111 ? -6.937 -6.230 7.400 1.00 86.69 111 CYS A CA 1
ATOM 847 C C . CYS A 1 111 ? -8.431 -6.488 7.116 1.00 86.69 111 CYS A C 1
ATOM 849 O O . CYS A 1 111 ? -9.194 -6.914 7.993 1.00 86.69 111 CYS A O 1
ATOM 851 N N . GLY A 1 112 ? -8.863 -6.237 5.876 1.00 82.25 112 GLY A N 1
ATOM 852 C CA . GLY A 1 112 ? -10.253 -6.385 5.441 1.00 82.25 112 GLY A CA 1
ATOM 853 C C . GLY A 1 112 ? -10.871 -7.763 5.688 1.00 82.25 112 GLY A C 1
ATOM 854 O O . GLY A 1 112 ? -12.085 -7.843 5.872 1.00 82.25 112 GLY A O 1
ATOM 855 N N . HIS A 1 113 ? -10.051 -8.808 5.786 1.00 85.06 113 HIS A N 1
ATOM 856 C CA . HIS A 1 113 ? -10.478 -10.189 6.022 1.00 85.06 113 HIS A CA 1
ATOM 857 C C . HIS A 1 113 ? -10.543 -10.585 7.509 1.00 85.06 113 HIS A C 1
ATOM 859 O O . HIS A 1 113 ? -10.942 -11.701 7.828 1.00 85.06 113 HIS A O 1
ATOM 865 N N . LEU A 1 114 ? -10.169 -9.693 8.433 1.00 84.94 114 LEU A N 1
ATOM 866 C CA . LEU A 1 114 ? -10.225 -9.952 9.874 1.00 84.94 114 LEU A CA 1
ATOM 867 C C . LEU A 1 114 ? -11.561 -9.503 10.486 1.00 84.94 114 LEU A C 1
ATOM 869 O O . LEU A 1 114 ? -12.220 -8.579 10.004 1.00 84.94 114 LEU A O 1
ATOM 873 N N . SER A 1 115 ? -11.958 -10.153 11.583 1.00 84.81 115 SER A N 1
ATOM 874 C CA . SER A 1 115 ? -13.163 -9.809 12.343 1.00 84.81 115 SER A CA 1
ATOM 875 C C . SER A 1 115 ? -12.990 -8.533 13.182 1.00 84.81 115 SER A C 1
ATOM 877 O O . SER A 1 115 ? -11.877 -8.062 13.439 1.00 84.81 115 SER A O 1
ATOM 879 N N . SER A 1 116 ? -14.114 -7.993 13.667 1.00 84.38 116 SER A N 1
ATOM 880 C CA . SER A 1 116 ? -14.155 -6.857 14.607 1.00 84.38 116 SER A CA 1
ATOM 881 C C . SER A 1 116 ? -13.581 -5.551 14.042 1.00 84.38 116 SER A C 1
ATOM 883 O O . SER A 1 116 ? -12.849 -4.829 14.722 1.00 84.38 116 SER A O 1
ATOM 885 N N . LYS A 1 117 ? -13.918 -5.257 12.783 1.00 85.62 117 LYS A N 1
ATOM 886 C CA . LYS A 1 117 ? -13.602 -3.997 12.100 1.00 85.62 117 LYS A CA 1
ATOM 887 C C . LYS A 1 117 ? -14.473 -2.866 12.650 1.00 85.62 117 LYS A C 1
ATOM 889 O O . LYS A 1 117 ? -15.647 -3.082 12.945 1.00 85.62 117 LYS A O 1
ATOM 894 N N . LYS A 1 118 ? -13.903 -1.669 12.770 1.00 85.12 118 LYS A N 1
ATOM 895 C CA . LYS A 1 118 ? -14.620 -0.452 13.165 1.00 85.12 118 LYS A CA 1
ATOM 896 C C . LYS A 1 118 ? -14.579 0.549 12.019 1.00 85.12 118 LYS A C 1
ATOM 898 O O . LYS A 1 118 ? -13.513 0.797 11.457 1.00 85.12 118 LYS A O 1
ATOM 903 N N . LEU A 1 119 ? -15.745 1.082 11.692 1.00 86.75 119 LEU A N 1
ATOM 904 C CA . LEU A 1 119 ? -15.959 2.028 10.605 1.00 86.75 119 LEU A CA 1
ATOM 905 C C . LEU A 1 119 ? -16.244 3.406 11.199 1.00 86.75 119 LEU A C 1
ATOM 907 O O . LEU A 1 119 ? -16.785 3.488 12.306 1.00 86.75 119 LEU A O 1
ATOM 911 N N . ILE A 1 120 ? -15.895 4.453 10.461 1.00 84.81 120 ILE A N 1
ATOM 912 C CA . ILE A 1 120 ? -16.407 5.801 10.730 1.00 84.81 120 ILE A CA 1
ATOM 913 C C . ILE A 1 120 ? -17.723 6.014 9.960 1.00 84.81 120 ILE A C 1
ATOM 915 O O . ILE A 1 120 ? -17.970 5.302 8.979 1.00 84.81 120 ILE A O 1
ATOM 919 N N . PRO A 1 121 ? -18.595 6.944 10.391 1.00 88.38 121 PRO A N 1
ATOM 920 C CA . PRO A 1 121 ? -19.768 7.343 9.619 1.00 88.38 121 PRO A CA 1
ATOM 921 C C . PRO A 1 121 ? -19.395 7.750 8.188 1.00 88.38 121 PRO A C 1
ATOM 923 O O . PRO A 1 121 ? -18.349 8.354 7.951 1.00 88.38 121 PRO A O 1
ATOM 926 N N . GLN A 1 122 ? -20.261 7.436 7.224 1.00 85.12 122 GLN A N 1
ATOM 927 C CA . GLN A 1 122 ? -20.000 7.724 5.811 1.00 85.12 122 GLN A CA 1
ATOM 928 C C . GLN A 1 122 ? -19.841 9.230 5.558 1.00 85.12 122 GLN A C 1
ATOM 930 O O . GLN A 1 122 ? -18.971 9.652 4.804 1.00 85.12 122 GLN A O 1
ATOM 935 N N . ASP A 1 123 ? -20.670 10.035 6.209 1.00 85.06 123 ASP A N 1
ATOM 936 C CA . ASP A 1 123 ? -20.698 11.489 6.108 1.00 85.06 123 ASP A CA 1
ATOM 937 C C . ASP A 1 123 ? -19.381 12.097 6.617 1.00 85.06 123 ASP A C 1
ATOM 939 O O . ASP A 1 123 ? -18.832 12.994 5.977 1.00 85.06 123 ASP A O 1
ATOM 943 N N . GLU A 1 124 ? -18.836 11.546 7.709 1.00 83.44 124 GLU A N 1
ATOM 944 C CA . GLU A 1 124 ? -17.509 11.892 8.230 1.00 83.44 124 GLU A CA 1
ATOM 945 C C . GLU A 1 124 ? -16.424 11.526 7.212 1.00 83.44 124 GLU A C 1
ATOM 947 O O . GLU A 1 124 ? -15.633 12.380 6.826 1.00 83.44 124 GLU A O 1
ATOM 952 N N . TYR A 1 125 ? -16.427 10.298 6.684 1.00 81.94 125 TYR A N 1
ATOM 953 C CA . TYR A 1 125 ? -15.448 9.863 5.681 1.00 81.94 125 TYR A CA 1
ATOM 954 C C . TYR A 1 125 ? -15.426 10.764 4.436 1.00 81.94 125 TYR A C 1
ATOM 956 O O . TYR A 1 125 ? -14.360 11.175 3.968 1.00 81.94 125 TYR A O 1
ATOM 964 N N . LEU A 1 126 ? -16.604 11.105 3.910 1.00 81.44 126 LEU A N 1
ATOM 965 C CA . LEU A 1 126 ? -16.728 11.944 2.723 1.00 81.44 126 LEU A CA 1
ATOM 966 C C . LEU A 1 126 ? -16.250 13.378 2.984 1.00 81.44 126 LEU A C 1
ATOM 968 O O . LEU A 1 126 ? -15.491 13.919 2.179 1.00 81.44 126 LEU A O 1
ATOM 972 N N . ALA A 1 127 ? -16.685 13.990 4.088 1.00 79.69 127 ALA A N 1
ATOM 973 C CA . ALA A 1 127 ? -16.376 15.385 4.400 1.00 79.69 127 ALA A CA 1
ATOM 974 C C . ALA A 1 127 ? -14.925 15.581 4.861 1.00 79.69 127 ALA A C 1
ATOM 976 O O . ALA A 1 127 ? -14.266 16.547 4.481 1.00 79.69 127 ALA A O 1
ATOM 977 N N . GLU A 1 128 ? -14.410 14.663 5.672 1.00 75.88 128 GLU A N 1
ATOM 978 C CA . GLU A 1 128 ? -13.122 14.830 6.337 1.00 75.88 128 GLU A CA 1
ATOM 979 C C . GLU A 1 128 ? -11.956 14.259 5.529 1.00 75.88 128 GLU A C 1
ATOM 981 O O . GLU A 1 128 ? -10.881 14.857 5.518 1.00 75.88 128 GLU A O 1
ATOM 986 N N . TYR A 1 129 ? -12.156 13.167 4.787 1.00 76.94 129 TYR A N 1
ATOM 987 C CA . TYR A 1 129 ? -11.054 12.447 4.143 1.00 76.94 129 TYR A CA 1
ATOM 988 C C . TYR A 1 129 ? -11.093 12.568 2.621 1.00 76.94 129 TYR A C 1
ATOM 990 O O . TYR A 1 129 ? -10.137 13.069 2.026 1.00 76.94 129 TYR A O 1
ATOM 998 N N . VAL A 1 130 ? -12.207 12.202 1.978 1.00 76.31 130 VAL A N 1
ATOM 999 C CA . VAL A 1 130 ? -12.307 12.190 0.503 1.00 76.31 130 VAL A CA 1
ATOM 1000 C C . VAL A 1 130 ? -12.145 13.593 -0.091 1.00 76.31 130 VAL A C 1
ATOM 1002 O O . VAL A 1 130 ? -11.377 13.783 -1.032 1.00 76.31 130 VAL A O 1
ATOM 1005 N N . GLN A 1 131 ? -12.787 14.611 0.496 1.00 75.00 131 GLN A N 1
ATOM 1006 C CA . GLN A 1 131 ? -12.632 16.007 0.049 1.00 75.00 131 GLN A CA 1
ATOM 1007 C C . GLN A 1 131 ? -11.179 16.506 0.096 1.00 75.00 131 GLN A C 1
ATOM 1009 O O . GLN A 1 131 ? -10.787 17.359 -0.701 1.00 75.00 131 GLN A O 1
ATOM 1014 N N . HIS A 1 132 ? -10.371 15.968 1.012 1.00 73.50 132 HIS A N 1
ATOM 1015 C CA . HIS A 1 132 ? -8.977 16.363 1.211 1.00 73.50 132 HIS A CA 1
ATOM 1016 C C . HIS A 1 132 ? -7.986 15.472 0.443 1.00 73.50 132 HIS A C 1
ATOM 1018 O O . HIS A 1 132 ? -6.784 15.753 0.444 1.00 73.50 132 HIS A O 1
ATOM 1024 N N . THR A 1 133 ? -8.481 14.441 -0.250 1.00 70.56 133 THR A N 1
ATOM 1025 C CA . THR A 1 133 ? -7.703 13.455 -1.013 1.00 70.56 133 THR A CA 1
ATOM 1026 C C . THR A 1 133 ? -8.249 13.304 -2.443 1.00 70.56 133 THR A C 1
ATOM 1028 O O . THR A 1 133 ? -8.693 12.231 -2.841 1.00 70.56 133 THR A O 1
ATOM 1031 N N . PRO A 1 134 ? -8.172 14.353 -3.288 1.00 63.88 134 PRO A N 1
ATOM 1032 C CA . PRO A 1 134 ? -8.799 14.373 -4.620 1.00 63.88 134 PRO A CA 1
ATOM 1033 C C . PRO A 1 134 ? -8.264 13.318 -5.608 1.00 63.88 134 PRO A C 1
ATOM 1035 O O . PRO A 1 134 ? -8.807 13.170 -6.699 1.00 63.88 134 PRO A O 1
ATOM 1038 N N . HIS A 1 135 ? -7.195 12.606 -5.245 1.00 61.97 135 HIS A N 1
ATOM 1039 C CA . HIS A 1 135 ? -6.569 11.550 -6.041 1.00 61.97 135 HIS A CA 1
ATOM 1040 C C . HIS A 1 135 ? -6.703 10.150 -5.423 1.00 61.97 135 HIS A C 1
ATOM 1042 O O . HIS A 1 135 ? -6.160 9.196 -5.975 1.00 61.97 135 HIS A O 1
ATOM 1048 N N . ALA A 1 136 ? -7.378 10.021 -4.277 1.00 60.31 136 ALA A N 1
ATOM 1049 C CA . ALA A 1 136 ? -7.663 8.721 -3.689 1.00 60.31 136 ALA A CA 1
ATOM 1050 C C . ALA A 1 136 ? -8.920 8.126 -4.331 1.00 60.31 136 ALA A 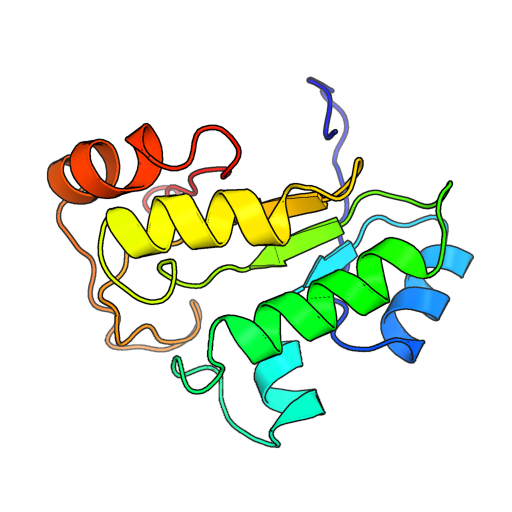C 1
ATOM 1052 O O . ALA A 1 136 ? -9.957 8.791 -4.421 1.00 60.31 136 ALA A O 1
ATOM 1053 N N . ARG A 1 137 ? -8.850 6.858 -4.749 1.00 59.91 137 ARG A N 1
ATOM 1054 C CA . ARG A 1 137 ? -10.065 6.101 -5.062 1.00 59.91 137 ARG A CA 1
ATOM 1055 C C . ARG A 1 137 ? -10.735 5.739 -3.740 1.00 59.91 137 ARG A C 1
ATOM 1057 O O . ARG A 1 137 ? -10.128 5.126 -2.864 1.00 59.91 137 ARG A O 1
ATOM 1064 N N . SER A 1 138 ? -11.991 6.151 -3.586 1.00 51.41 138 SER A N 1
ATOM 1065 C CA . SER A 1 138 ? -12.803 5.771 -2.430 1.00 51.41 138 SER A CA 1
ATOM 1066 C C . SER A 1 138 ? -13.481 4.429 -2.705 1.00 51.41 138 SER A C 1
ATOM 1068 O O . SER A 1 138 ? -14.166 4.252 -3.712 1.00 51.41 138 SER A O 1
ATOM 1070 N N . TYR A 1 139 ? -13.267 3.461 -1.816 1.00 45.56 139 TYR A N 1
ATOM 1071 C CA . TYR A 1 139 ? -13.876 2.133 -1.892 1.00 45.56 139 TYR A CA 1
ATOM 1072 C C . TYR A 1 139 ? -15.105 2.066 -0.973 1.00 45.56 139 TYR A C 1
ATOM 1074 O O . TYR A 1 139 ? -15.028 2.462 0.190 1.00 45.56 139 TYR A O 1
ATOM 1082 N N . ASN A 1 140 ? -16.232 1.537 -1.472 1.00 41.88 140 ASN A N 1
ATOM 1083 C CA . ASN A 1 140 ? -17.452 1.291 -0.689 1.00 41.88 140 ASN A CA 1
ATOM 1084 C C . ASN A 1 140 ? -17.691 -0.224 -0.480 1.00 41.88 140 ASN A C 1
ATOM 1086 O O . ASN A 1 140 ? -18.265 -0.877 -1.350 1.00 41.88 140 ASN A O 1
ATOM 1090 N N . PRO A 1 141 ? -17.333 -0.807 0.674 1.00 38.09 141 PRO A N 1
ATOM 1091 C CA . PRO A 1 141 ? -17.531 -2.219 1.000 1.00 38.09 141 PRO A CA 1
ATOM 1092 C C . PRO A 1 141 ? -18.953 -2.611 1.355 1.00 38.09 141 PRO A C 1
ATOM 1094 O O . PRO A 1 141 ? -19.165 -3.787 1.614 1.00 38.09 141 PRO A O 1
ATOM 1097 N N . ALA A 1 142 ? -19.923 -1.691 1.369 1.00 35.09 142 ALA A N 1
ATOM 1098 C CA . ALA A 1 142 ? -21.331 -2.091 1.422 1.00 35.09 142 ALA A CA 1
ATOM 1099 C C . ALA A 1 142 ? -21.774 -2.843 0.144 1.00 35.09 142 ALA A C 1
ATOM 1101 O O . ALA A 1 142 ? -22.915 -3.282 0.054 1.00 35.09 142 ALA A O 1
ATOM 1102 N N . SER A 1 143 ? -20.879 -2.975 -0.842 1.00 34.56 143 SER A N 1
ATOM 1103 C CA . SER A 1 143 ? -21.064 -3.709 -2.095 1.00 34.56 143 SER A CA 1
ATOM 1104 C C . SER A 1 143 ? -20.582 -5.174 -2.069 1.00 34.56 143 SER A C 1
ATOM 1106 O O . SER A 1 143 ? -20.584 -5.807 -3.123 1.00 34.56 143 SER A O 1
ATOM 1108 N N . CYS A 1 144 ? -20.198 -5.726 -0.906 1.00 29.59 144 CYS A N 1
ATOM 1109 C CA . CYS A 1 144 ? -19.810 -7.136 -0.730 1.00 29.59 144 CYS A CA 1
ATOM 1110 C C . CYS A 1 144 ? -20.679 -7.827 0.330 1.00 29.59 144 CYS A C 1
ATOM 1112 O O . CYS A 1 144 ? -20.769 -7.280 1.455 1.00 29.59 144 CYS A O 1
#

pLDDT: mean 80.73, std 13.66, range [29.59, 96.06]

Foldseek 3Di:
DPPPDPDDADADEDAADVSLVVCQVVLHHHEYDQSVCCVVPVDGQFLPDALVSQLVRLVVSLVPDLPGAAYEGECEQLLDWLVSLLVSLVSNPPRPRYAYEHDQFDSRAHPPPDPDTHGDDPVCCVPIHCVSRVRHDYDDVVVD

Secondary structure (DSSP, 8-state):
---S-SS-----EE-SHHHHHHHHHTT--EEESTHHIIIIIS--SSS-S-HHHHHHHHHHHTTS-SSS--EEEE-TTTTSSHHHHHHHHHHHTTSTTEEEEE--B-SS---TTSSS--B--HHHIIIIIGGG-TTEEEP-GGG-

Radius of gyration: 14.7 Å; cha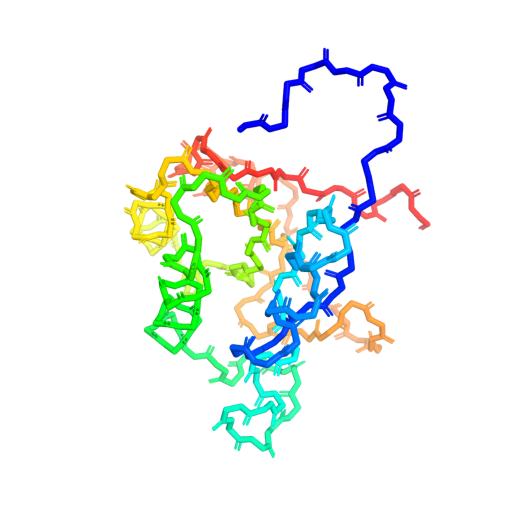ins: 1; bounding box: 33×27×34 Å

Sequence (144 aa):
MFEETDELIVCPGVYDGLSTRTAIELDSNAILGAGTTASRLGQPDLTIAQLHEMRENAEMIANLDLFGPPLVADVDTDHGGPIMAARTSRTIHPRRRSESDLEYRVLSKRCGHLSSKKLIPQDEYLAEYVQHTPHARSYNPASC